Protein AF-A0A6A5SBS5-F1 (afdb_monomer)

Secondary structure (DSSP, 8-state):
-HHHHHHHHHH-------EEEE-TTSSSEEE-TTSEEEE-S-GGG-SHHHHHHHHHHHHTTTTSHHHHHHHHHT--TTHHHHHHHHS-TT---EEETTEEESS---SGGG--HHHHHHHHHHHHHHHHTT-

Mean predicted aligned error: 2.06 Å

Sequence (131 aa):
MTKAVARYTKFSDASKTIRVAYVPGVPTAEANYNGDLRFGSDRAYMSERTAMHEISHTLGVGQTAAFKTKCAAGDWKTALPLLRSFDDASAVISCGGSHFWPYGLNYDTEWSETNADRHVKMVQAMLKDGM

Structure (mmCIF, N/CA/C/O backbone):
data_AF-A0A6A5SBS5-F1
#
_entry.id   AF-A0A6A5SBS5-F1
#
loop_
_atom_site.group_PDB
_atom_site.id
_atom_site.type_symbol
_atom_site.label_atom_id
_atom_site.label_alt_id
_atom_site.label_comp_id
_atom_site.label_asym_id
_atom_site.label_entity_id
_atom_site.label_seq_id
_atom_site.pdbx_PDB_ins_code
_atom_site.Cartn_x
_atom_site.Cartn_y
_atom_site.Cartn_z
_atom_site.occupancy
_atom_site.B_iso_or_equiv
_atom_site.auth_seq_id
_atom_site.auth_comp_id
_atom_site.auth_asym_id
_atom_site.auth_atom_id
_atom_site.pdbx_PDB_model_num
ATOM 1 N N . MET A 1 1 ? 12.341 -5.803 -3.903 1.00 94.50 1 MET A N 1
ATOM 2 C CA . MET A 1 1 ? 11.384 -6.842 -3.452 1.00 94.50 1 MET A CA 1
ATOM 3 C C . MET A 1 1 ? 11.663 -7.378 -2.057 1.00 94.50 1 MET A C 1
ATOM 5 O O . MET A 1 1 ? 10.786 -7.233 -1.222 1.00 94.50 1 MET A O 1
ATOM 9 N N . THR A 1 2 ? 12.840 -7.942 -1.757 1.00 96.25 2 THR A N 1
ATOM 10 C CA . THR A 1 2 ? 13.110 -8.601 -0.458 1.00 96.25 2 THR A CA 1
ATOM 11 C C . THR A 1 2 ? 12.760 -7.755 0.770 1.00 96.25 2 THR A C 1
ATOM 13 O O . THR A 1 2 ? 12.087 -8.251 1.665 1.00 96.25 2 THR A O 1
ATOM 16 N N . LYS A 1 3 ? 13.144 -6.469 0.796 1.00 97.56 3 LYS A N 1
ATOM 17 C CA . LYS A 1 3 ? 12.815 -5.566 1.915 1.00 97.56 3 LYS A CA 1
ATOM 18 C C . LYS A 1 3 ? 11.306 -5.342 2.080 1.00 97.56 3 LYS A C 1
ATOM 20 O O . LYS A 1 3 ? 10.788 -5.473 3.182 1.00 97.56 3 LYS A O 1
ATOM 25 N N . ALA A 1 4 ? 10.602 -5.103 0.973 1.00 98.12 4 ALA A N 1
ATOM 26 C CA . ALA A 1 4 ? 9.151 -4.935 0.966 1.00 98.12 4 ALA A CA 1
ATOM 27 C C . ALA A 1 4 ? 8.436 -6.193 1.489 1.00 98.12 4 ALA A C 1
ATOM 29 O O . ALA A 1 4 ? 7.596 -6.091 2.377 1.00 98.12 4 ALA A O 1
ATOM 30 N N . VAL A 1 5 ? 8.826 -7.382 1.009 1.00 97.81 5 VAL A N 1
ATOM 31 C CA . VAL A 1 5 ? 8.273 -8.663 1.486 1.00 97.81 5 VAL A CA 1
ATOM 32 C C . VAL A 1 5 ? 8.553 -8.859 2.975 1.00 97.81 5 VAL A C 1
ATOM 34 O O . VAL A 1 5 ? 7.628 -9.154 3.722 1.00 97.81 5 VAL A O 1
ATOM 37 N N . ALA A 1 6 ? 9.787 -8.622 3.430 1.00 98.00 6 ALA A N 1
ATOM 38 C CA . ALA A 1 6 ? 10.141 -8.743 4.844 1.00 98.00 6 ALA A CA 1
ATOM 39 C C . ALA A 1 6 ? 9.292 -7.825 5.739 1.00 98.00 6 ALA A C 1
ATOM 41 O O . ALA A 1 6 ? 8.881 -8.227 6.828 1.00 98.00 6 ALA A O 1
ATOM 42 N N . ARG A 1 7 ? 8.981 -6.608 5.274 1.00 98.25 7 ARG A N 1
ATOM 43 C CA . ARG A 1 7 ? 8.117 -5.680 6.009 1.00 98.25 7 ARG A CA 1
ATOM 44 C C . ARG A 1 7 ? 6.660 -6.139 6.031 1.00 98.25 7 ARG A C 1
ATOM 46 O O . ARG A 1 7 ? 6.041 -6.089 7.092 1.00 98.25 7 ARG A O 1
ATOM 53 N N . TYR A 1 8 ? 6.140 -6.647 4.910 1.00 98.44 8 TYR A N 1
ATOM 54 C CA . TYR A 1 8 ? 4.813 -7.269 4.864 1.00 98.44 8 TYR A CA 1
ATOM 55 C C . TYR A 1 8 ? 4.717 -8.458 5.827 1.00 98.44 8 TYR A C 1
ATOM 57 O O . TYR A 1 8 ? 3.830 -8.475 6.670 1.00 98.44 8 TYR A O 1
ATOM 65 N N . THR A 1 9 ? 5.692 -9.370 5.819 1.00 97.44 9 THR A N 1
ATOM 66 C CA . THR A 1 9 ? 5.752 -10.505 6.758 1.00 97.44 9 THR A CA 1
ATOM 67 C C . THR A 1 9 ? 5.813 -10.072 8.227 1.00 97.44 9 THR A C 1
ATOM 69 O O . THR A 1 9 ? 5.324 -10.783 9.099 1.00 97.44 9 THR A O 1
ATOM 72 N N . LYS A 1 10 ? 6.406 -8.912 8.531 1.00 98.06 10 LYS A N 1
ATOM 73 C CA . LYS A 1 10 ? 6.528 -8.413 9.908 1.00 98.06 10 LYS A CA 1
ATOM 74 C C . LYS A 1 10 ? 5.220 -7.847 10.473 1.00 98.06 10 LYS A C 1
ATOM 76 O O . LYS A 1 10 ? 4.998 -7.950 11.677 1.00 98.06 10 LYS A O 1
ATOM 81 N N . PHE A 1 11 ? 4.392 -7.204 9.648 1.00 98.25 11 PHE A N 1
ATOM 82 C CA . PHE A 1 11 ? 3.223 -6.439 10.119 1.00 98.25 11 PHE A CA 1
ATOM 83 C C . PHE A 1 11 ? 1.878 -6.909 9.556 1.00 98.25 11 PHE A C 1
ATOM 85 O O . PHE A 1 11 ? 0.849 -6.314 9.878 1.00 98.25 11 PHE A O 1
ATOM 92 N N . SER A 1 12 ? 1.876 -7.953 8.732 1.00 98.00 12 SER A N 1
ATOM 93 C CA . SER A 1 12 ? 0.690 -8.504 8.088 1.00 98.00 12 SER A CA 1
ATOM 94 C C . SER A 1 12 ? 0.731 -10.031 8.099 1.00 98.00 12 SER A C 1
ATOM 96 O O . SER A 1 12 ? 1.799 -10.637 8.030 1.00 98.00 12 SER A O 1
ATOM 98 N N . ASP A 1 13 ? -0.447 -10.646 8.179 1.00 96.81 13 ASP A N 1
ATOM 99 C CA . ASP A 1 13 ? -0.658 -12.084 7.987 1.00 96.81 13 ASP A CA 1
ATOM 100 C C . ASP A 1 13 ? -1.157 -12.416 6.566 1.00 96.81 13 ASP A C 1
ATOM 102 O O . ASP A 1 13 ? -1.505 -13.561 6.272 1.00 96.81 13 ASP A O 1
ATOM 106 N N . ALA A 1 14 ? -1.169 -11.426 5.665 1.00 96.00 14 ALA A N 1
ATOM 107 C CA . ALA A 1 14 ? -1.605 -11.597 4.290 1.00 96.00 14 ALA A CA 1
ATOM 108 C C . ALA A 1 14 ? -0.724 -12.607 3.546 1.00 96.00 14 ALA A C 1
ATOM 110 O O . ALA A 1 14 ? 0.507 -12.557 3.589 1.00 96.00 14 ALA A O 1
ATOM 111 N N . SER A 1 15 ? -1.375 -13.494 2.794 1.00 95.06 15 SER A N 1
ATOM 112 C CA . SER A 1 15 ? -0.713 -14.503 1.974 1.00 95.06 15 SER A CA 1
ATOM 113 C C . SER A 1 15 ? -1.103 -14.329 0.511 1.00 95.06 15 SER A C 1
ATOM 115 O O . SER A 1 15 ? -2.278 -14.405 0.147 1.00 95.06 15 SER A O 1
ATOM 117 N N . LYS A 1 16 ? -0.104 -14.073 -0.339 1.00 96.06 16 LYS A N 1
ATOM 118 C CA . LYS A 1 16 ? -0.265 -13.908 -1.785 1.00 96.06 16 LYS A CA 1
ATOM 119 C C . LYS A 1 16 ? 0.986 -14.390 -2.504 1.00 96.06 16 LYS A C 1
ATOM 121 O O . LYS A 1 16 ? 2.095 -13.972 -2.179 1.00 96.06 16 LYS A O 1
ATOM 126 N N . THR A 1 17 ? 0.815 -15.223 -3.525 1.00 97.56 17 THR A N 1
ATOM 127 C CA . THR A 1 17 ? 1.896 -15.496 -4.475 1.00 97.56 17 THR A CA 1
ATOM 128 C C . THR A 1 17 ? 1.997 -14.335 -5.454 1.00 97.56 17 THR A C 1
ATOM 130 O O . THR A 1 17 ? 1.049 -14.067 -6.191 1.00 97.56 17 THR A O 1
ATOM 133 N N . ILE A 1 18 ? 3.152 -13.670 -5.473 1.00 97.81 18 ILE A N 1
ATOM 134 C CA . ILE A 1 18 ? 3.457 -12.603 -6.428 1.00 97.81 18 ILE A CA 1
ATOM 135 C C . ILE A 1 18 ? 4.497 -13.071 -7.448 1.00 97.81 18 ILE A C 1
ATOM 137 O O . ILE A 1 18 ? 5.487 -13.714 -7.094 1.00 97.81 18 ILE A O 1
ATOM 141 N N . ARG A 1 19 ? 4.275 -12.748 -8.721 1.00 98.38 19 ARG A N 1
ATOM 142 C CA . ARG A 1 19 ? 5.190 -13.020 -9.835 1.00 98.38 19 ARG A CA 1
ATOM 143 C C . ARG A 1 19 ? 5.797 -11.700 -10.276 1.00 98.38 19 ARG A C 1
ATOM 145 O O . ARG A 1 19 ? 5.093 -10.832 -10.786 1.00 98.38 19 ARG A O 1
ATOM 152 N N . VAL A 1 20 ? 7.097 -11.552 -10.038 1.00 98.19 20 VAL A N 1
ATOM 153 C CA . VAL A 1 20 ? 7.813 -10.299 -10.282 1.00 98.19 20 VAL A CA 1
ATOM 154 C C . VAL A 1 20 ? 8.585 -10.381 -11.591 1.00 98.19 20 VAL A C 1
ATOM 156 O O . VAL A 1 20 ? 9.371 -11.309 -11.775 1.00 98.19 20 VAL A O 1
ATOM 159 N N . ALA A 1 21 ? 8.402 -9.401 -12.476 1.00 98.00 21 ALA A N 1
ATOM 160 C CA . ALA A 1 21 ? 9.126 -9.334 -13.743 1.00 98.00 21 ALA A CA 1
ATOM 161 C C . ALA A 1 21 ? 9.628 -7.922 -14.071 1.00 98.00 21 ALA A C 1
ATOM 163 O O . ALA A 1 21 ? 9.025 -6.914 -13.704 1.00 98.00 21 ALA A O 1
ATOM 164 N N . TYR A 1 22 ? 10.736 -7.862 -14.807 1.00 97.88 22 TYR A N 1
ATOM 165 C CA . TYR A 1 22 ? 11.214 -6.644 -15.452 1.00 97.88 22 TYR A CA 1
ATOM 166 C C . TYR A 1 22 ? 10.664 -6.584 -16.877 1.00 97.88 22 TYR A C 1
ATOM 168 O O . TYR A 1 22 ? 10.931 -7.479 -17.679 1.00 97.88 22 TYR A O 1
ATOM 176 N N . VAL A 1 23 ? 9.896 -5.544 -17.187 1.00 98.06 23 VAL A N 1
ATOM 177 C CA . VAL A 1 23 ? 9.216 -5.375 -18.474 1.00 98.06 23 VAL A CA 1
ATOM 178 C C . VAL A 1 23 ? 9.457 -3.942 -18.956 1.00 98.06 23 VAL A C 1
ATOM 180 O O . VAL A 1 23 ? 8.723 -3.046 -18.552 1.00 98.06 23 VAL A O 1
ATOM 183 N N . PRO A 1 24 ? 10.460 -3.692 -19.822 1.00 97.00 24 PRO A N 1
ATOM 184 C CA . PRO A 1 24 ? 10.844 -2.338 -20.242 1.00 97.00 24 PRO A CA 1
ATOM 185 C C . PRO A 1 24 ? 9.715 -1.469 -20.812 1.00 97.00 24 PRO A C 1
ATOM 187 O O . PRO A 1 24 ? 9.813 -0.252 -20.750 1.00 97.00 24 PRO A O 1
ATOM 190 N N . GLY A 1 25 ? 8.661 -2.079 -21.367 1.00 97.19 25 GLY A N 1
ATOM 191 C CA . GLY A 1 25 ? 7.493 -1.364 -21.892 1.00 97.19 25 GLY A CA 1
ATOM 192 C C . GLY A 1 25 ? 6.542 -0.809 -20.824 1.00 97.19 25 GLY A C 1
ATOM 193 O O . GLY A 1 25 ? 5.650 -0.038 -21.163 1.00 97.19 25 GLY A O 1
ATOM 194 N N . VAL A 1 26 ? 6.712 -1.182 -19.552 1.00 97.25 26 VAL A N 1
ATOM 195 C CA . VAL A 1 26 ? 5.993 -0.565 -18.431 1.00 97.25 26 VAL A CA 1
ATOM 196 C C . VAL A 1 26 ? 6.630 0.802 -18.154 1.00 97.25 26 VAL A C 1
ATOM 198 O O . VAL A 1 26 ? 7.848 0.857 -17.987 1.00 97.25 26 VAL A O 1
ATOM 201 N N . PRO A 1 27 ? 5.864 1.907 -18.094 1.00 95.69 27 PRO A N 1
ATOM 202 C CA . PRO A 1 27 ? 6.445 3.229 -17.849 1.00 95.69 27 PRO A CA 1
ATOM 203 C C . PRO A 1 27 ? 7.089 3.371 -16.463 1.00 95.69 27 PRO A C 1
ATOM 205 O O . PRO A 1 27 ? 8.126 4.013 -16.329 1.00 95.69 27 PRO A O 1
ATOM 208 N N . THR A 1 28 ? 6.476 2.768 -15.438 1.00 96.25 28 THR A N 1
ATOM 209 C CA . THR A 1 28 ? 6.853 2.925 -14.024 1.00 96.25 28 THR A CA 1
ATOM 210 C C . THR A 1 28 ? 6.930 1.563 -13.322 1.00 96.25 28 THR A C 1
ATOM 212 O O . THR A 1 28 ? 7.859 0.792 -13.554 1.00 96.25 28 THR A O 1
ATOM 215 N N . ALA A 1 29 ? 5.948 1.228 -12.495 1.00 97.94 29 ALA A N 1
ATOM 216 C CA . ALA A 1 29 ? 5.658 -0.099 -11.991 1.00 97.94 29 ALA A CA 1
ATOM 217 C C . ALA A 1 29 ? 4.144 -0.320 -12.093 1.00 97.94 29 ALA A C 1
ATOM 219 O O . ALA A 1 29 ? 3.378 0.640 -12.157 1.00 97.94 29 ALA A O 1
ATOM 220 N N . GLU A 1 30 ? 3.721 -1.574 -12.174 1.00 98.00 30 GLU A N 1
ATOM 221 C CA . GLU A 1 30 ? 2.303 -1.915 -12.163 1.00 98.00 30 GLU A CA 1
ATOM 222 C C . GLU A 1 30 ? 2.076 -3.284 -11.535 1.00 98.00 30 GLU A C 1
ATOM 224 O O . GLU A 1 30 ? 2.879 -4.211 -11.700 1.00 98.00 30 GLU A O 1
ATOM 229 N N . ALA A 1 31 ? 0.935 -3.436 -10.877 1.00 98.31 31 ALA A N 1
ATOM 230 C CA . ALA A 1 31 ? 0.513 -4.691 -10.296 1.00 98.31 31 ALA A CA 1
ATOM 231 C C . ALA A 1 31 ? -0.970 -4.971 -10.527 1.00 98.31 31 ALA A C 1
ATOM 233 O O . ALA A 1 31 ? -1.791 -4.080 -10.748 1.00 98.31 31 ALA A O 1
ATOM 234 N N . ASN A 1 32 ? -1.311 -6.253 -10.473 1.00 98.12 32 ASN A N 1
ATOM 235 C CA . ASN A 1 32 ? -2.671 -6.734 -10.624 1.00 98.12 32 ASN A CA 1
ATOM 236 C C . ASN A 1 32 ? -3.032 -7.681 -9.478 1.00 98.12 32 ASN A C 1
ATOM 238 O O . ASN A 1 32 ? -2.188 -8.396 -8.930 1.00 98.12 32 ASN A O 1
ATOM 242 N N . TYR A 1 33 ? -4.319 -7.727 -9.136 1.00 98.19 33 TYR A N 1
ATOM 243 C CA . TYR A 1 33 ? -4.826 -8.628 -8.105 1.00 98.19 33 TYR A CA 1
ATOM 244 C C . TYR A 1 33 ? -4.556 -10.113 -8.396 1.00 98.19 33 TYR A C 1
ATOM 246 O O . TYR A 1 33 ? -4.533 -10.922 -7.478 1.00 98.19 33 TYR A O 1
ATOM 254 N N . ASN A 1 34 ? -4.286 -10.513 -9.637 1.00 98.00 34 ASN A N 1
ATOM 255 C CA . ASN A 1 34 ? -3.859 -11.873 -9.980 1.00 98.00 34 ASN A CA 1
ATOM 256 C C . ASN A 1 34 ? -2.428 -12.233 -9.491 1.00 98.00 34 ASN A C 1
ATOM 258 O O . ASN A 1 34 ? -1.956 -13.346 -9.740 1.00 98.00 34 ASN A O 1
ATOM 262 N N . GLY A 1 35 ? -1.727 -11.302 -8.833 1.00 97.94 35 GLY A N 1
ATOM 263 C CA . GLY A 1 35 ? -0.374 -11.479 -8.306 1.00 97.94 35 GLY A CA 1
ATOM 264 C C . GLY A 1 35 ? 0.747 -11.069 -9.264 1.00 97.94 35 GLY A C 1
ATOM 265 O O . GLY A 1 35 ? 1.912 -11.229 -8.913 1.00 97.94 35 GLY A O 1
ATOM 266 N N . ASP A 1 36 ? 0.445 -10.550 -10.454 1.00 98.50 36 ASP A N 1
ATOM 267 C CA . ASP A 1 36 ? 1.467 -9.948 -11.311 1.00 98.50 36 ASP A CA 1
ATOM 268 C C . ASP A 1 36 ? 1.960 -8.626 -10.733 1.00 98.50 36 ASP A C 1
ATOM 270 O O . ASP A 1 36 ? 1.157 -7.776 -10.355 1.00 98.50 36 ASP A O 1
ATOM 274 N N . LEU A 1 37 ? 3.282 -8.455 -10.701 1.00 98.69 37 LEU A N 1
ATOM 275 C CA . LEU A 1 37 ? 3.956 -7.223 -10.303 1.00 98.69 37 LEU A CA 1
ATOM 276 C C . LEU A 1 37 ? 5.127 -6.980 -11.256 1.00 98.69 37 LEU A C 1
ATOM 278 O O . LEU A 1 37 ? 6.037 -7.802 -11.376 1.00 98.69 37 LEU A O 1
ATOM 282 N N . ARG A 1 38 ? 5.112 -5.861 -11.972 1.00 98.56 38 ARG A N 1
ATOM 283 C CA . ARG A 1 38 ? 6.070 -5.565 -13.040 1.00 98.56 38 ARG A CA 1
ATOM 284 C C . ARG A 1 38 ? 6.743 -4.225 -12.803 1.00 98.56 38 ARG A C 1
ATOM 286 O O . ARG A 1 38 ? 6.088 -3.265 -12.417 1.00 98.56 38 ARG A O 1
ATOM 293 N N . PHE A 1 39 ? 8.042 -4.163 -13.075 1.00 98.56 39 PHE A N 1
ATOM 294 C CA . PHE A 1 39 ? 8.803 -2.914 -13.099 1.00 98.56 39 PHE A CA 1
ATOM 295 C C . PHE A 1 39 ? 9.239 -2.578 -14.523 1.00 98.56 39 PHE A C 1
ATOM 297 O O . PHE A 1 39 ? 9.712 -3.447 -15.261 1.00 98.56 39 PHE A O 1
ATOM 304 N N . GLY A 1 40 ? 9.107 -1.303 -14.863 1.00 98.31 40 GLY A N 1
ATOM 305 C CA . GLY A 1 40 ? 9.549 -0.672 -16.094 1.00 98.31 40 GLY A CA 1
ATOM 306 C C . GLY A 1 40 ? 11.044 -0.416 -16.168 1.00 98.31 40 GLY A C 1
ATOM 307 O O . GLY A 1 40 ? 11.799 -0.759 -15.259 1.00 98.31 40 GLY A O 1
ATOM 308 N N . SER A 1 41 ? 11.492 0.216 -17.256 1.00 97.81 41 SER A N 1
ATOM 309 C CA . SER A 1 41 ? 12.907 0.563 -17.439 1.00 97.81 41 SER A CA 1
ATOM 310 C C . SER A 1 41 ? 13.411 1.626 -16.461 1.00 97.81 41 SER A C 1
ATOM 312 O O . SER A 1 41 ? 14.594 1.601 -16.110 1.00 97.81 41 SER A O 1
ATOM 314 N N . ASP A 1 42 ? 12.541 2.530 -16.006 1.00 97.44 42 ASP A N 1
ATOM 315 C CA . ASP A 1 42 ? 12.918 3.602 -15.089 1.00 97.44 42 ASP A CA 1
ATOM 316 C C . ASP A 1 42 ? 13.265 3.050 -13.695 1.00 97.44 42 ASP A C 1
ATOM 318 O O . ASP A 1 42 ? 12.432 2.518 -12.955 1.00 97.44 42 ASP A O 1
ATOM 322 N N . ARG A 1 43 ? 14.544 3.183 -13.336 1.00 95.94 43 ARG A N 1
ATOM 323 C CA . ARG A 1 43 ? 15.097 2.684 -12.075 1.00 95.94 43 ARG A CA 1
ATOM 324 C C . ARG A 1 43 ? 14.609 3.465 -10.859 1.00 95.94 43 ARG A C 1
ATOM 326 O O . ARG A 1 43 ? 14.659 2.901 -9.768 1.00 95.94 43 ARG A O 1
ATOM 333 N N . ALA A 1 44 ? 14.094 4.687 -11.022 1.00 96.12 44 ALA A N 1
ATOM 334 C CA . ALA A 1 44 ? 13.508 5.454 -9.922 1.00 96.12 44 ALA A CA 1
ATOM 335 C C . ALA A 1 44 ? 12.328 4.708 -9.271 1.00 96.12 44 ALA A C 1
ATOM 337 O O . ALA A 1 44 ? 12.145 4.755 -8.056 1.00 96.12 44 ALA A O 1
ATOM 338 N N . TYR A 1 45 ? 11.591 3.914 -10.055 1.00 97.19 45 TYR A N 1
ATOM 339 C CA . TYR A 1 45 ? 10.465 3.122 -9.564 1.00 97.19 45 TYR A CA 1
ATOM 340 C C . TYR A 1 45 ? 10.872 1.767 -8.978 1.00 97.19 45 TYR A C 1
ATOM 342 O O . TYR A 1 45 ? 10.029 1.090 -8.403 1.00 97.19 45 TYR A O 1
ATOM 350 N N . MET A 1 46 ? 12.146 1.366 -9.022 1.00 97.12 46 MET A N 1
ATOM 351 C CA . MET A 1 46 ? 12.620 0.112 -8.415 1.00 97.12 46 MET A CA 1
ATOM 352 C C . MET A 1 46 ? 13.043 0.288 -6.948 1.00 97.12 46 MET A C 1
ATOM 354 O O . MET A 1 46 ? 14.081 -0.217 -6.513 1.00 97.12 46 MET A O 1
ATOM 358 N N . SER A 1 47 ? 12.238 1.010 -6.172 1.00 97.88 47 SER A N 1
ATOM 359 C CA . SER A 1 47 ? 12.485 1.291 -4.757 1.00 97.88 47 SER A CA 1
ATOM 360 C C . SER A 1 47 ? 11.705 0.346 -3.833 1.00 97.88 47 SER A C 1
ATOM 362 O O . SER A 1 47 ? 10.790 -0.370 -4.252 1.00 97.88 47 SER A O 1
ATOM 364 N N . GLU A 1 48 ? 12.064 0.325 -2.544 1.00 98.38 48 GLU A N 1
ATOM 365 C CA . GLU A 1 48 ? 11.276 -0.390 -1.531 1.00 98.38 48 GLU A CA 1
ATOM 366 C C . GLU A 1 48 ? 9.858 0.177 -1.431 1.00 98.38 48 GLU A C 1
ATOM 368 O O . GLU A 1 48 ? 8.907 -0.601 -1.427 1.00 98.38 48 GLU A O 1
ATOM 373 N N . ARG A 1 49 ? 9.723 1.510 -1.448 1.00 98.50 49 ARG A N 1
ATOM 374 C CA . ARG A 1 49 ? 8.432 2.200 -1.453 1.00 98.50 49 ARG A CA 1
ATOM 375 C C . ARG A 1 49 ? 7.539 1.695 -2.584 1.00 98.50 49 ARG A C 1
ATOM 377 O O . ARG A 1 49 ? 6.431 1.242 -2.308 1.00 98.50 49 ARG A O 1
ATOM 384 N N . THR A 1 50 ? 8.018 1.745 -3.831 1.00 98.69 50 THR A N 1
ATOM 385 C CA . THR A 1 50 ? 7.217 1.299 -4.980 1.00 98.69 50 THR A CA 1
ATOM 386 C C . THR A 1 50 ? 6.846 -0.163 -4.836 1.00 98.69 50 THR A C 1
ATOM 38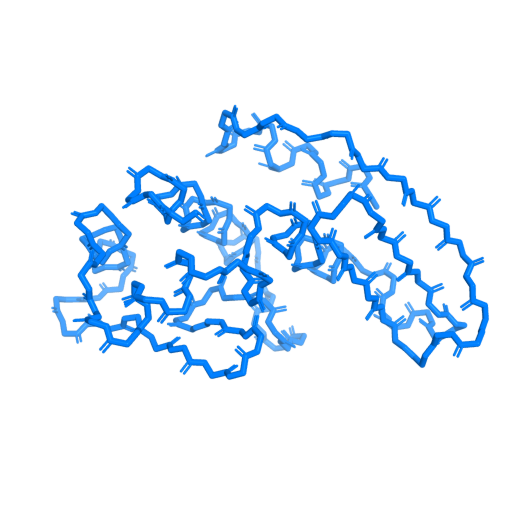8 O O . THR A 1 5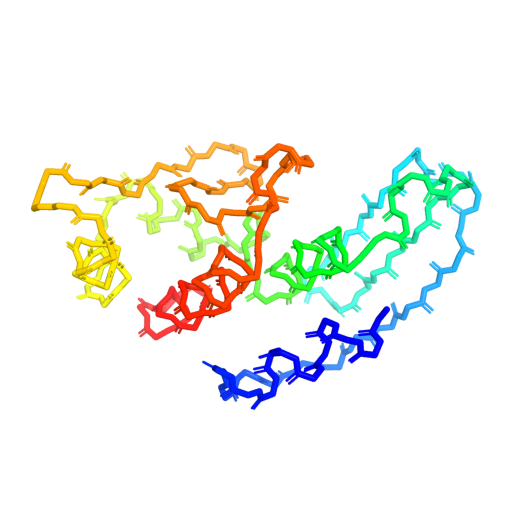0 ? 5.686 -0.511 -4.979 1.00 98.69 50 THR A O 1
ATOM 391 N N . ALA A 1 51 ? 7.799 -1.027 -4.481 1.00 98.69 51 ALA A N 1
ATOM 392 C CA . ALA A 1 51 ? 7.509 -2.444 -4.296 1.00 98.69 51 ALA A CA 1
ATOM 393 C C . ALA A 1 51 ? 6.402 -2.688 -3.256 1.00 98.69 51 ALA A C 1
ATOM 395 O O . ALA A 1 51 ? 5.568 -3.563 -3.459 1.00 98.69 51 ALA A O 1
ATOM 396 N N . MET A 1 52 ? 6.380 -1.930 -2.158 1.00 98.81 52 MET A N 1
ATOM 397 C CA . MET A 1 52 ? 5.329 -2.040 -1.145 1.00 98.81 52 MET A CA 1
ATOM 398 C C . MET A 1 52 ? 3.970 -1.556 -1.651 1.00 98.81 52 MET A C 1
ATOM 400 O O . MET A 1 52 ? 2.970 -2.242 -1.435 1.00 98.81 52 MET A O 1
ATOM 404 N N . HIS A 1 53 ? 3.957 -0.421 -2.350 1.00 98.88 53 HIS A N 1
ATOM 405 C CA . HIS A 1 53 ? 2.770 0.120 -3.002 1.00 98.88 53 HIS A CA 1
ATOM 406 C C . HIS A 1 53 ? 2.168 -0.895 -3.985 1.00 98.88 53 HIS A C 1
ATOM 408 O O . HIS A 1 53 ? 1.001 -1.260 -3.862 1.00 98.88 53 HIS A O 1
ATOM 414 N N . GLU A 1 54 ? 2.986 -1.460 -4.873 1.00 98.75 54 GLU A N 1
ATOM 415 C CA . GLU A 1 54 ? 2.534 -2.460 -5.841 1.00 98.75 54 GLU A CA 1
ATOM 416 C C . GLU A 1 54 ? 2.063 -3.764 -5.175 1.00 98.75 54 GLU A C 1
ATOM 418 O O . GLU A 1 54 ? 1.068 -4.352 -5.599 1.00 98.75 54 GLU A O 1
ATOM 423 N N . ILE A 1 55 ? 2.711 -4.218 -4.091 1.00 98.88 55 ILE A N 1
ATOM 424 C CA . ILE A 1 55 ? 2.206 -5.364 -3.312 1.00 98.88 55 ILE A CA 1
ATOM 425 C C . ILE A 1 55 ? 0.783 -5.079 -2.809 1.00 98.88 55 ILE A C 1
ATOM 427 O O . ILE A 1 55 ? -0.064 -5.970 -2.887 1.00 98.88 55 ILE A O 1
ATOM 431 N N . SER A 1 56 ? 0.479 -3.853 -2.368 1.00 98.81 56 SER A N 1
ATOM 432 C CA . SER A 1 56 ? -0.867 -3.499 -1.896 1.00 98.81 56 SER A CA 1
ATOM 433 C C . SER A 1 56 ? -1.938 -3.663 -2.985 1.00 98.81 56 SER A C 1
ATOM 435 O O . SER A 1 56 ? -3.036 -4.153 -2.702 1.00 98.81 56 SER A O 1
ATOM 437 N N . HIS A 1 57 ? -1.606 -3.382 -4.251 1.00 98.81 57 HIS A N 1
ATOM 438 C CA . HIS A 1 57 ? -2.499 -3.651 -5.381 1.00 98.81 57 HIS A CA 1
ATOM 439 C C . HIS A 1 57 ? -2.748 -5.148 -5.573 1.00 98.81 57 HIS A C 1
ATOM 441 O O . HIS A 1 57 ? -3.891 -5.559 -5.782 1.00 98.81 57 HIS A O 1
ATOM 447 N N . THR A 1 58 ? -1.721 -5.994 -5.423 1.00 98.75 58 THR A N 1
ATOM 448 C CA . THR A 1 58 ? -1.905 -7.460 -5.490 1.00 98.75 58 THR A CA 1
ATOM 449 C C . THR A 1 58 ? -2.811 -8.006 -4.377 1.00 98.75 58 THR A C 1
ATOM 451 O O . THR A 1 58 ? -3.396 -9.085 -4.523 1.00 98.75 58 THR A O 1
ATOM 454 N N . LEU A 1 59 ? -2.946 -7.253 -3.281 1.00 98.56 59 LEU A N 1
ATOM 455 C CA . LEU A 1 59 ? -3.787 -7.569 -2.128 1.00 98.56 59 LEU A CA 1
ATOM 456 C C . LEU A 1 59 ? -5.195 -6.969 -2.218 1.00 98.56 59 LEU A C 1
ATOM 458 O O . LEU A 1 59 ? -6.077 -7.433 -1.509 1.00 98.56 59 LEU A O 1
ATOM 462 N N . GLY A 1 60 ? -5.433 -6.017 -3.120 1.00 98.19 60 GLY A N 1
ATOM 463 C CA . GLY A 1 60 ? -6.781 -5.568 -3.476 1.00 98.19 60 GLY A CA 1
ATOM 464 C C . GLY A 1 60 ? -6.960 -4.060 -3.600 1.00 98.19 60 GLY A C 1
ATOM 465 O O . GLY A 1 60 ? -7.936 -3.629 -4.218 1.00 98.19 60 GLY A O 1
ATOM 466 N N . VAL A 1 61 ? -6.010 -3.260 -3.102 1.00 98.69 61 VAL A N 1
ATOM 467 C CA . VAL A 1 61 ? -6.047 -1.792 -3.202 1.00 98.69 61 VAL A CA 1
ATOM 468 C C . VAL A 1 61 ? -6.235 -1.386 -4.662 1.00 98.69 61 VAL A C 1
ATOM 470 O O . VAL A 1 61 ? -5.451 -1.769 -5.525 1.00 98.69 61 VAL A O 1
ATOM 473 N N . GLY A 1 62 ? -7.310 -0.661 -4.966 1.00 98.06 62 GLY A N 1
ATOM 474 C CA . GLY A 1 62 ? -7.627 -0.212 -6.325 1.00 98.06 62 GLY A CA 1
ATOM 475 C C . GLY A 1 62 ? -8.080 -1.291 -7.319 1.00 98.06 62 GLY A C 1
ATOM 476 O O . GLY A 1 62 ? -8.529 -0.946 -8.411 1.00 98.06 62 GLY A O 1
ATOM 477 N N . GLN A 1 63 ? -8.006 -2.578 -6.967 1.00 97.94 63 GLN A N 1
ATOM 478 C CA . GLN A 1 63 ? -8.229 -3.693 -7.895 1.00 97.94 63 GLN A CA 1
ATOM 479 C C . GLN A 1 63 ? -9.543 -4.450 -7.642 1.00 97.94 63 GLN A C 1
ATOM 481 O O . GLN A 1 63 ? -10.090 -5.035 -8.577 1.00 97.94 63 GLN A O 1
ATOM 486 N N . THR A 1 64 ? -10.078 -4.445 -6.414 1.00 97.31 64 THR A N 1
ATOM 487 C CA . THR A 1 64 ? -11.281 -5.224 -6.059 1.00 97.31 64 THR A CA 1
ATOM 488 C C . THR A 1 64 ? -12.544 -4.364 -5.970 1.00 97.31 64 THR A C 1
ATOM 490 O O . THR A 1 64 ? -12.505 -3.159 -5.708 1.00 97.31 64 THR A O 1
ATOM 493 N N . ALA A 1 65 ? -13.707 -4.991 -6.177 1.00 97.69 65 ALA A N 1
ATOM 494 C CA . ALA A 1 65 ? -14.998 -4.352 -5.910 1.00 97.69 65 ALA A CA 1
ATOM 495 C C . ALA A 1 65 ? -15.163 -4.027 -4.418 1.00 97.69 65 ALA A C 1
ATOM 497 O O . ALA A 1 65 ? -15.713 -2.985 -4.077 1.00 97.69 65 ALA A O 1
ATOM 498 N N . ALA A 1 66 ? -14.633 -4.883 -3.541 1.00 97.94 66 ALA A N 1
ATOM 499 C CA . ALA A 1 66 ? -14.642 -4.679 -2.101 1.00 97.94 66 ALA A CA 1
ATOM 500 C C . ALA A 1 66 ? -13.909 -3.392 -1.694 1.00 97.94 66 ALA A C 1
ATOM 502 O O . ALA A 1 66 ? -14.503 -2.563 -1.007 1.00 97.94 66 ALA A O 1
ATOM 503 N N . PHE A 1 67 ? -12.695 -3.154 -2.210 1.00 98.25 67 PHE A N 1
ATOM 504 C CA . PHE A 1 67 ? -11.985 -1.889 -2.006 1.00 98.25 67 PHE A CA 1
ATOM 505 C C . PHE A 1 67 ? -12.836 -0.686 -2.428 1.00 98.25 67 PHE A C 1
ATOM 507 O O . PHE A 1 67 ? -13.018 0.251 -1.654 1.00 98.25 67 PHE A O 1
ATOM 514 N N . LYS A 1 68 ? -13.416 -0.725 -3.635 1.00 97.56 68 LYS A N 1
ATOM 515 C CA . LYS A 1 68 ? -14.242 0.376 -4.163 1.00 97.56 68 LYS A CA 1
ATOM 516 C C . LYS A 1 68 ? -15.471 0.643 -3.295 1.00 97.56 68 LYS A C 1
ATOM 518 O O . LYS A 1 68 ? -15.746 1.797 -2.983 1.00 97.56 68 LYS A O 1
ATOM 523 N N . THR A 1 69 ? -16.179 -0.407 -2.881 1.00 97.69 69 THR A N 1
ATOM 524 C CA . THR A 1 69 ? -17.355 -0.301 -2.007 1.00 97.69 69 THR A CA 1
ATOM 525 C C . THR A 1 69 ? -16.985 0.294 -0.653 1.00 97.69 69 THR A C 1
ATOM 527 O O . THR A 1 69 ? -17.632 1.242 -0.214 1.00 97.69 69 THR A O 1
ATOM 530 N N . LYS A 1 70 ? -15.910 -0.198 -0.025 1.00 97.81 70 LYS A N 1
ATOM 531 C CA . LYS A 1 70 ? -15.413 0.320 1.254 1.00 97.81 70 LYS A CA 1
ATOM 532 C C . LYS A 1 70 ? -14.979 1.778 1.172 1.00 97.81 70 LYS A C 1
ATOM 534 O O . LYS A 1 70 ? -15.319 2.583 2.031 1.00 97.81 70 LYS A O 1
ATOM 539 N N . CYS A 1 71 ? -14.278 2.141 0.104 1.00 97.81 71 CYS A N 1
ATOM 540 C CA . CYS A 1 71 ? -13.894 3.519 -0.167 1.00 97.81 71 CYS A CA 1
ATOM 541 C C . CYS A 1 71 ? -15.101 4.443 -0.364 1.00 97.81 71 CYS A C 1
ATOM 543 O O . CYS A 1 71 ? -15.103 5.549 0.165 1.00 97.81 71 CYS A O 1
ATOM 545 N N . ALA A 1 72 ? -16.128 4.000 -1.095 1.00 97.38 72 ALA A N 1
ATOM 546 C CA . ALA A 1 72 ? -17.334 4.791 -1.328 1.00 97.38 72 ALA A CA 1
ATOM 547 C C . ALA A 1 72 ? -18.173 4.977 -0.053 1.00 97.38 72 ALA A C 1
ATOM 549 O O . ALA A 1 72 ? -18.748 6.042 0.153 1.00 97.38 72 ALA A O 1
ATOM 550 N N . ALA A 1 73 ? -18.238 3.952 0.800 1.00 96.81 73 ALA A N 1
ATOM 551 C CA . ALA A 1 73 ? -18.983 4.000 2.054 1.00 96.81 73 ALA A CA 1
ATOM 552 C C . ALA A 1 73 ? -18.202 4.662 3.205 1.00 96.81 73 ALA A C 1
ATOM 554 O O . ALA A 1 73 ? -18.811 5.152 4.154 1.00 96.81 73 ALA A O 1
ATOM 555 N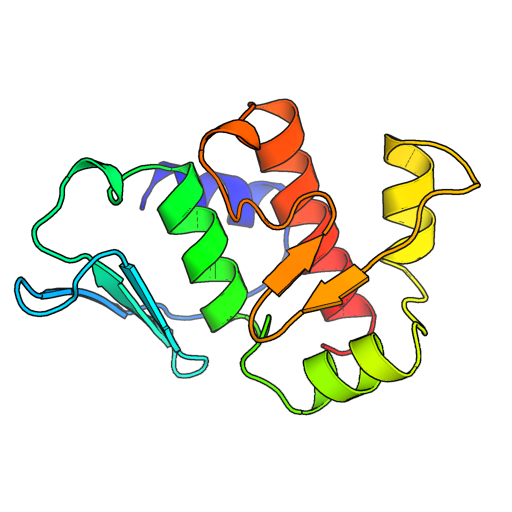 N . GLY A 1 74 ? -16.866 4.659 3.150 1.00 95.94 74 GLY A N 1
ATOM 556 C CA . GLY A 1 74 ? -16.004 5.108 4.246 1.00 95.94 74 GLY A CA 1
ATOM 557 C C . GLY A 1 74 ? -16.055 4.200 5.484 1.00 95.94 74 GLY A C 1
ATOM 558 O O . GLY A 1 74 ? -15.632 4.608 6.566 1.00 95.94 74 GLY A O 1
ATOM 559 N N . ASP A 1 75 ? -16.573 2.974 5.360 1.00 93.94 75 ASP A N 1
ATOM 560 C CA . ASP A 1 75 ? -16.877 2.057 6.466 1.00 93.94 75 ASP A CA 1
ATOM 561 C C . ASP A 1 75 ? -15.693 1.133 6.821 1.00 93.94 75 ASP A C 1
ATOM 563 O O . ASP A 1 75 ? -15.767 -0.104 6.831 1.00 93.94 75 ASP A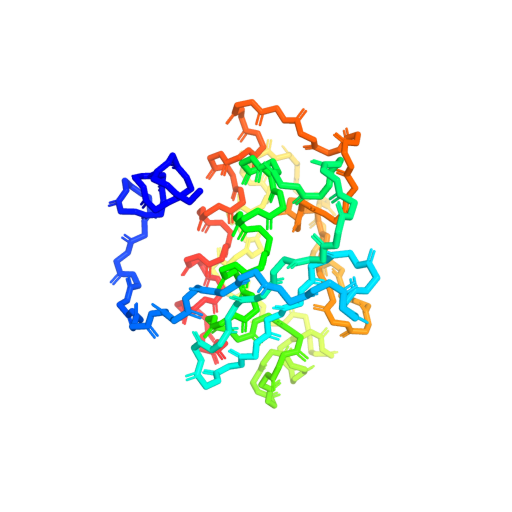 O 1
ATOM 567 N N . TRP A 1 76 ? -14.573 1.761 7.166 1.00 98.19 76 TRP A N 1
ATOM 568 C CA . TRP A 1 76 ? -13.344 1.097 7.596 1.00 98.19 76 TRP A CA 1
ATOM 569 C C . TRP A 1 76 ? -13.331 0.859 9.113 1.00 98.19 76 TRP A C 1
ATOM 571 O O . TRP A 1 76 ? -12.837 1.683 9.885 1.00 98.19 76 TRP A O 1
ATOM 581 N N . LYS A 1 77 ? -13.912 -0.261 9.562 1.00 98.19 77 LYS A N 1
ATOM 582 C CA . LYS A 1 77 ? -14.114 -0.574 10.991 1.00 98.19 77 LYS A CA 1
ATOM 583 C C . LYS A 1 77 ? -12.818 -0.730 11.786 1.00 98.19 77 LYS A C 1
ATOM 585 O O . LYS A 1 77 ? -12.813 -0.428 12.976 1.00 98.19 77 LYS A O 1
ATOM 590 N N . THR A 1 78 ? -11.743 -1.195 11.161 1.00 98.69 78 THR A N 1
ATOM 591 C CA . THR A 1 78 ? -10.436 -1.389 11.796 1.00 98.69 78 THR A CA 1
ATOM 592 C C . THR A 1 78 ? -9.385 -0.444 11.225 1.00 98.69 78 THR A C 1
ATOM 594 O O . THR A 1 78 ? -8.570 0.068 11.995 1.00 98.69 78 THR A O 1
ATOM 597 N N . ALA A 1 79 ? -9.426 -0.126 9.925 1.00 98.75 79 ALA A N 1
ATOM 598 C CA . ALA A 1 79 ? -8.418 0.742 9.317 1.00 98.75 79 ALA A CA 1
ATOM 599 C C . ALA A 1 79 ? -8.561 2.215 9.743 1.00 98.75 79 ALA A C 1
ATOM 601 O O . ALA A 1 79 ? -7.551 2.873 9.986 1.00 98.75 79 ALA A O 1
ATOM 602 N N . LEU A 1 80 ? -9.785 2.741 9.903 1.00 98.75 80 LEU A N 1
ATOM 603 C CA . LEU A 1 80 ? -9.980 4.139 10.314 1.00 98.75 80 LEU A CA 1
ATOM 604 C C . LEU A 1 80 ? -9.561 4.398 11.775 1.00 98.75 80 LEU A C 1
ATOM 606 O O . LEU A 1 80 ? -8.843 5.372 12.008 1.00 98.75 80 LEU A O 1
ATOM 610 N N . PRO A 1 81 ? -9.926 3.561 12.770 1.00 98.75 81 PRO A N 1
ATOM 611 C CA . PRO A 1 81 ? -9.393 3.716 14.124 1.00 98.75 81 PRO A CA 1
ATOM 612 C C . PRO A 1 81 ? -7.867 3.595 14.184 1.00 98.75 81 PRO A C 1
ATOM 614 O O . PRO A 1 81 ? -7.224 4.351 14.909 1.00 98.75 81 PRO A O 1
ATOM 617 N N . LEU A 1 82 ? -7.281 2.684 13.397 1.00 98.81 82 LEU A N 1
ATOM 618 C CA . LEU A 1 82 ? -5.830 2.538 13.312 1.00 98.81 82 LEU A CA 1
ATOM 619 C C . LEU A 1 82 ? -5.174 3.816 12.783 1.00 98.81 82 LEU A C 1
ATOM 621 O O . LEU A 1 82 ? -4.240 4.315 13.406 1.00 98.81 82 LEU A O 1
ATOM 625 N N . LEU A 1 83 ? -5.693 4.379 11.691 1.00 98.81 83 LEU A N 1
ATOM 626 C CA . LEU A 1 83 ? -5.214 5.649 11.153 1.00 98.81 83 LEU A CA 1
ATOM 627 C C . LEU A 1 83 ? -5.228 6.752 12.218 1.00 98.81 83 LEU A C 1
ATOM 629 O O . LEU A 1 83 ? -4.224 7.419 12.450 1.00 98.81 83 LEU A O 1
ATOM 633 N N . ARG A 1 84 ? -6.350 6.902 12.919 1.00 98.69 84 ARG A N 1
ATOM 634 C CA . ARG A 1 84 ? -6.507 7.927 13.959 1.00 98.69 84 ARG A CA 1
ATOM 635 C C . ARG A 1 84 ? -5.576 7.729 15.153 1.00 98.69 84 ARG A C 1
ATOM 637 O O . ARG A 1 84 ? -5.282 8.689 15.852 1.00 98.69 84 ARG A O 1
ATOM 644 N N . SER A 1 85 ? -5.099 6.505 15.386 1.00 98.62 85 SER A N 1
ATOM 645 C CA . SER A 1 85 ? -4.073 6.221 16.400 1.00 98.62 85 SER A CA 1
ATOM 646 C C . SER A 1 85 ? -2.657 6.621 15.970 1.00 98.62 85 SER A C 1
ATOM 648 O O . SER A 1 85 ? -1.785 6.811 16.815 1.00 98.62 85 SER A O 1
ATOM 650 N N . PHE A 1 86 ? -2.407 6.712 14.661 1.00 98.44 86 PHE A N 1
ATOM 651 C CA . PHE A 1 86 ? -1.136 7.175 14.105 1.00 98.44 86 PHE A CA 1
ATOM 652 C C . PHE A 1 86 ? -1.053 8.695 14.032 1.00 98.44 86 PHE A C 1
ATOM 654 O O . PHE A 1 86 ? 0.044 9.240 14.199 1.00 98.44 86 PHE A O 1
ATOM 661 N N . ASP A 1 87 ? -2.203 9.312 13.769 1.00 98.00 87 ASP A N 1
ATOM 662 C CA . ASP A 1 87 ? -2.372 10.737 13.525 1.00 98.00 87 ASP A CA 1
ATOM 663 C C . ASP A 1 87 ? -3.234 11.329 14.652 1.00 98.00 87 ASP A C 1
ATOM 665 O O . ASP A 1 87 ? -2.832 11.317 15.815 1.00 98.00 87 ASP A O 1
ATOM 669 N N . ASP A 1 88 ? -4.430 11.816 14.326 1.00 97.00 88 ASP A N 1
ATOM 670 C CA . ASP A 1 88 ? -5.389 12.353 15.283 1.00 97.00 88 ASP A CA 1
ATOM 671 C C . ASP A 1 88 ? -6.819 11.865 14.998 1.00 97.00 88 ASP A C 1
ATOM 673 O O . ASP A 1 88 ? -7.105 11.216 13.990 1.00 97.00 88 ASP A O 1
ATOM 677 N N . ALA A 1 89 ? -7.749 12.191 15.899 1.00 97.38 89 ALA A N 1
ATOM 678 C CA . ALA A 1 89 ? -9.141 11.749 15.823 1.00 97.38 89 ALA A CA 1
ATOM 679 C C . ALA A 1 89 ? -9.911 12.272 14.593 1.00 97.38 89 ALA A C 1
ATOM 681 O O . ALA A 1 8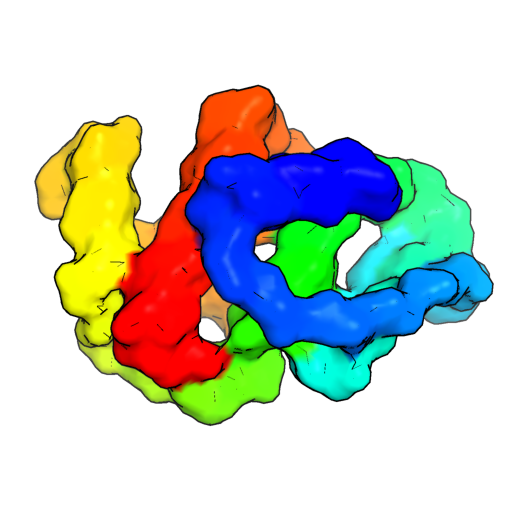9 ? -10.949 11.703 14.245 1.00 97.38 89 ALA A O 1
ATOM 682 N N . SER A 1 90 ? -9.429 13.334 13.942 1.00 97.94 90 S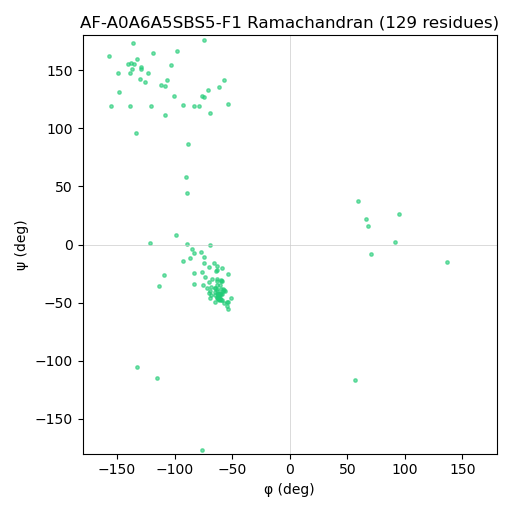ER A N 1
ATOM 683 C CA . SER A 1 90 ? -10.038 13.922 12.747 1.00 97.94 90 SER A CA 1
ATOM 684 C C . SER A 1 90 ? -9.580 13.256 11.450 1.00 97.94 90 SER A C 1
ATOM 686 O O . SER A 1 90 ? -10.214 13.459 10.415 1.00 97.94 90 SER A O 1
ATOM 688 N N . ALA A 1 91 ? -8.539 12.415 11.500 1.00 98.25 91 ALA A N 1
ATOM 689 C CA . ALA A 1 91 ? -8.015 11.738 10.325 1.00 98.25 91 ALA A CA 1
ATOM 690 C C . ALA A 1 91 ? -9.091 10.897 9.612 1.00 98.25 91 ALA A C 1
ATOM 692 O O . ALA A 1 91 ? -9.945 10.248 10.240 1.00 98.25 91 ALA A O 1
ATOM 693 N N . VAL A 1 92 ? -9.024 10.913 8.279 1.00 98.12 92 VAL A N 1
ATOM 694 C CA . VAL A 1 92 ? -9.937 10.220 7.365 1.00 98.12 92 VAL A CA 1
ATOM 695 C C . VAL A 1 92 ? -9.150 9.414 6.340 1.00 98.12 92 VAL A C 1
ATOM 697 O O . VAL A 1 92 ? -8.11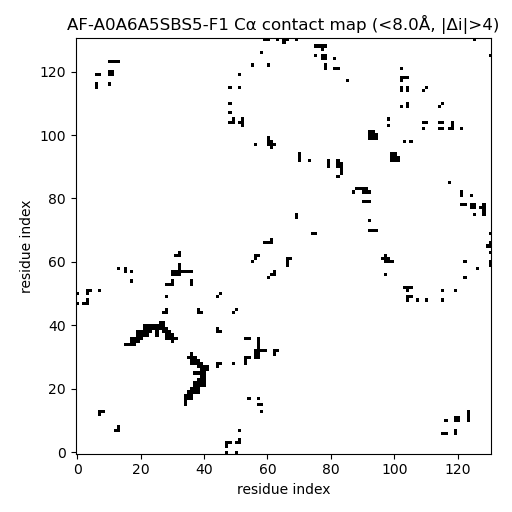5 9.860 5.847 1.00 98.12 92 VAL A O 1
ATOM 700 N N . ILE A 1 93 ? -9.664 8.233 5.994 1.00 98.56 93 ILE A N 1
ATOM 701 C CA . ILE A 1 93 ? -9.161 7.469 4.850 1.00 98.56 93 ILE A CA 1
ATOM 702 C C . ILE A 1 93 ? -9.842 8.022 3.602 1.00 98.56 93 ILE A C 1
ATOM 704 O O . ILE A 1 93 ? -11.065 7.975 3.489 1.00 98.56 93 ILE A O 1
ATOM 708 N N . SER A 1 94 ? -9.045 8.531 2.671 1.00 98.00 94 SER A N 1
ATOM 709 C CA . SER A 1 94 ? -9.503 8.986 1.360 1.00 98.00 94 SER A CA 1
ATOM 710 C C . SER A 1 94 ? -9.064 7.996 0.293 1.00 98.00 94 SER A C 1
ATOM 712 O O . SER A 1 94 ? -7.945 7.493 0.345 1.00 98.00 94 SER A O 1
ATOM 714 N N . CYS A 1 95 ? -9.910 7.741 -0.700 1.00 97.94 95 CYS A N 1
ATOM 715 C CA . CYS A 1 95 ? -9.563 6.900 -1.841 1.00 97.94 95 CYS A CA 1
ATOM 716 C C . CYS A 1 95 ? -9.742 7.661 -3.151 1.00 97.94 95 CYS A C 1
ATOM 718 O O . CYS A 1 95 ? -10.643 8.489 -3.277 1.00 97.94 95 CYS A O 1
ATOM 720 N N . GLY A 1 96 ? -8.913 7.347 -4.142 1.00 95.38 96 GLY A N 1
ATOM 721 C CA . GLY A 1 96 ? -8.973 7.975 -5.458 1.00 95.38 96 GLY A CA 1
ATOM 722 C C . GLY A 1 96 ? -8.383 7.072 -6.529 1.00 95.38 96 GLY A C 1
ATOM 723 O O . GLY A 1 96 ? -7.208 6.714 -6.469 1.00 95.38 96 GLY A O 1
ATOM 724 N N . GLY A 1 97 ? -9.204 6.703 -7.515 1.00 93.25 97 GLY A N 1
ATOM 725 C CA . GLY A 1 97 ? -8.810 5.763 -8.564 1.00 93.25 97 GLY A CA 1
ATOM 726 C C . GLY A 1 97 ? -8.344 4.436 -7.968 1.00 93.25 97 GLY A C 1
ATOM 727 O O . GLY A 1 97 ? -9.119 3.739 -7.313 1.00 93.25 97 GLY A O 1
ATOM 728 N N . SER A 1 98 ? -7.071 4.111 -8.185 1.00 96.00 98 SER A N 1
ATOM 729 C CA . SER A 1 98 ? -6.446 2.890 -7.676 1.00 96.00 98 SER A CA 1
ATOM 730 C C . SER A 1 98 ? -5.818 3.045 -6.286 1.00 96.00 98 SER A C 1
ATOM 732 O O . SER A 1 98 ? -5.264 2.083 -5.776 1.00 96.00 98 SER A O 1
ATOM 734 N N . HIS A 1 99 ? -5.887 4.221 -5.661 1.00 98.44 99 HIS A N 1
ATOM 735 C CA . HIS A 1 99 ? -5.070 4.578 -4.498 1.00 98.44 99 HIS A CA 1
ATOM 736 C C . HIS A 1 99 ? -5.896 4.895 -3.247 1.00 98.44 99 HIS A C 1
ATOM 738 O O . HIS A 1 99 ? -7.095 5.183 -3.323 1.00 98.44 99 HIS A O 1
ATOM 744 N N . PHE A 1 100 ? -5.217 4.908 -2.097 1.00 98.81 100 PHE A N 1
ATOM 745 C CA . PHE A 1 100 ? -5.733 5.454 -0.844 1.00 98.81 100 PHE A CA 1
ATOM 746 C C . PHE A 1 100 ? -4.709 6.373 -0.166 1.00 98.81 100 PHE A C 1
ATOM 748 O O . PHE A 1 100 ? -3.505 6.297 -0.421 1.00 98.81 100 PHE A O 1
ATOM 755 N N . TRP A 1 101 ? -5.206 7.228 0.721 1.00 98.69 101 TRP A N 1
ATOM 756 C CA . TRP A 1 101 ? -4.437 8.126 1.571 1.00 98.69 101 TRP A CA 1
ATOM 757 C C . TRP A 1 101 ? -5.056 8.202 2.969 1.00 98.69 101 TRP A C 1
ATOM 759 O O . TRP A 1 101 ? -6.271 8.033 3.107 1.00 98.69 101 TRP A O 1
ATOM 769 N N . PRO A 1 102 ? -4.257 8.541 3.990 1.00 98.38 102 PRO A N 1
ATOM 770 C CA . PRO A 1 102 ? -2.790 8.608 3.979 1.00 98.38 102 PRO A CA 1
ATOM 771 C C . PRO A 1 102 ? -2.147 7.207 4.003 1.00 98.38 102 PRO A C 1
ATOM 773 O O . PRO A 1 102 ? -2.836 6.194 4.092 1.00 98.38 102 PRO A O 1
ATOM 776 N N . TYR A 1 103 ? -0.813 7.153 3.913 1.00 98.75 103 TYR A N 1
ATOM 777 C CA . TYR A 1 103 ? -0.007 5.918 3.975 1.00 98.75 103 TYR A CA 1
ATOM 778 C C . TYR A 1 103 ? -0.198 4.929 2.810 1.00 98.75 103 TYR A C 1
ATOM 780 O O . TYR A 1 103 ? 0.149 3.756 2.940 1.00 98.75 103 TYR A O 1
ATOM 788 N N . GLY A 1 104 ? -0.686 5.387 1.652 1.00 98.62 104 GLY A N 1
ATOM 789 C CA . GLY A 1 104 ? -0.740 4.585 0.421 1.00 98.62 104 GLY A CA 1
ATOM 790 C C . GLY A 1 104 ? 0.613 4.395 -0.274 1.00 98.62 104 GLY A C 1
ATOM 791 O O . GLY A 1 104 ? 0.753 3.489 -1.093 1.00 98.62 104 GLY A O 1
ATOM 792 N N . LEU A 1 105 ? 1.623 5.199 0.086 1.00 98.69 105 LEU A N 1
ATOM 793 C CA . LEU A 1 105 ? 2.959 5.215 -0.526 1.00 98.69 105 LEU A CA 1
ATOM 794 C C . LEU A 1 105 ? 2.929 5.527 -2.033 1.00 98.69 105 LEU A C 1
ATOM 796 O O . LEU A 1 105 ? 3.711 4.976 -2.810 1.00 98.69 105 LEU A O 1
ATOM 800 N N . ASN A 1 106 ? 2.029 6.427 -2.423 1.00 98.25 106 ASN A N 1
ATOM 801 C CA . ASN A 1 106 ? 1.729 6.822 -3.798 1.00 98.25 106 ASN A CA 1
ATOM 802 C C . ASN A 1 106 ? 2.830 7.702 -4.411 1.00 98.25 106 ASN A C 1
ATOM 804 O O . ASN A 1 106 ? 3.043 7.681 -5.620 1.00 98.25 106 ASN A O 1
ATOM 808 N N . TYR A 1 107 ? 3.550 8.457 -3.576 1.00 97.12 107 TYR A N 1
ATOM 809 C CA . TYR A 1 107 ? 4.625 9.359 -3.995 1.00 97.12 107 TYR A CA 1
ATOM 810 C C . TYR A 1 107 ? 5.899 9.115 -3.185 1.00 97.12 107 TYR A C 1
ATOM 812 O O . TYR A 1 107 ? 5.837 8.715 -2.022 1.00 97.12 107 TYR A O 1
ATOM 820 N N . ASP A 1 108 ? 7.064 9.415 -3.765 1.00 95.94 108 ASP A N 1
ATOM 821 C CA . ASP A 1 108 ? 8.355 9.285 -3.069 1.00 95.94 108 ASP A CA 1
ATOM 822 C C . ASP A 1 108 ? 8.438 10.156 -1.808 1.00 95.94 108 ASP A C 1
ATOM 824 O O . ASP A 1 108 ? 9.041 9.750 -0.818 1.00 95.94 108 ASP A O 1
ATOM 828 N N . THR A 1 109 ? 7.761 11.307 -1.796 1.00 97.31 109 THR A N 1
ATOM 829 C CA . THR A 1 109 ? 7.657 12.197 -0.629 1.00 97.31 109 THR A CA 1
ATOM 830 C C . THR A 1 109 ? 6.892 11.587 0.547 1.00 97.31 109 THR A C 1
ATOM 832 O O . THR A 1 109 ? 7.002 12.084 1.664 1.00 97.31 109 THR A O 1
ATOM 835 N N . GLU A 1 110 ? 6.139 10.503 0.335 1.00 98.25 110 GLU A N 1
ATOM 836 C CA . GLU A 1 110 ? 5.450 9.777 1.406 1.00 98.25 110 GLU A CA 1
ATOM 837 C C . GLU A 1 110 ? 6.371 8.767 2.114 1.00 98.25 110 GLU A C 1
ATOM 839 O O . GLU A 1 110 ? 5.973 8.172 3.119 1.00 98.25 110 GLU A O 1
ATOM 844 N N . TRP A 1 111 ? 7.595 8.550 1.616 1.00 98.31 111 TRP A N 1
ATOM 845 C CA . TRP A 1 111 ? 8.515 7.572 2.185 1.00 98.31 111 TRP A CA 1
ATOM 846 C C . TRP A 1 111 ? 9.139 8.036 3.507 1.00 98.31 111 TRP A C 1
ATOM 848 O O . TRP A 1 111 ? 9.788 9.074 3.605 1.00 98.31 111 TRP A O 1
ATOM 858 N N . SER A 1 112 ? 9.016 7.181 4.516 1.00 98.62 112 SER A N 1
ATOM 859 C CA . SER A 1 112 ? 9.857 7.131 5.711 1.00 98.62 112 SER A CA 1
ATOM 860 C C . SER A 1 112 ? 9.768 5.718 6.290 1.00 98.62 112 SER A C 1
ATOM 862 O O . SER A 1 112 ? 8.820 4.994 5.983 1.00 98.62 112 SER A O 1
ATOM 864 N N . GLU A 1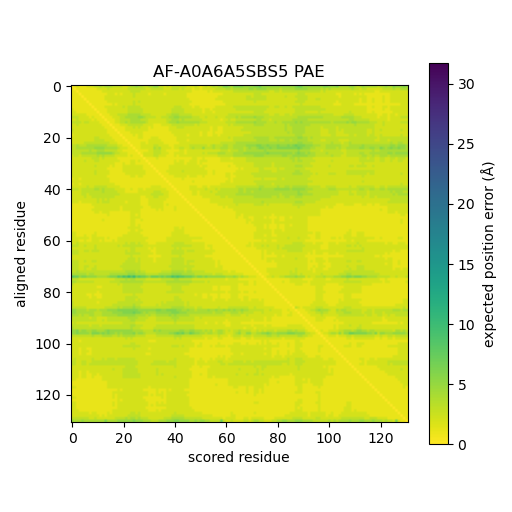 113 ? 10.704 5.311 7.150 1.00 98.44 113 GLU A N 1
ATOM 865 C CA . GLU A 1 113 ? 10.612 4.006 7.832 1.00 98.44 113 GLU A CA 1
ATOM 866 C C . GLU A 1 113 ? 9.295 3.862 8.613 1.00 98.44 113 GLU A C 1
ATOM 868 O O . GLU A 1 113 ? 8.629 2.829 8.551 1.00 98.44 113 GLU A O 1
ATOM 873 N N . THR A 1 114 ? 8.861 4.939 9.272 1.00 98.62 114 THR A N 1
ATOM 874 C CA . THR A 1 114 ? 7.577 4.991 9.979 1.00 98.62 114 THR A CA 1
ATOM 875 C C . THR A 1 114 ? 6.398 4.822 9.022 1.00 98.62 114 THR A C 1
ATOM 877 O O . THR A 1 114 ? 5.488 4.042 9.305 1.00 98.62 114 THR A O 1
ATOM 880 N N . ASN A 1 115 ? 6.399 5.514 7.880 1.00 98.81 115 ASN A N 1
ATOM 881 C CA . ASN A 1 115 ? 5.305 5.431 6.911 1.00 98.81 115 ASN A CA 1
ATOM 882 C C . ASN A 1 115 ? 5.273 4.078 6.202 1.00 98.81 115 ASN A C 1
ATOM 884 O O . ASN A 1 115 ? 4.192 3.582 5.901 1.00 98.81 115 ASN A O 1
ATOM 888 N N . ALA A 1 116 ? 6.430 3.452 5.990 1.00 98.81 116 ALA A N 1
ATOM 889 C CA . ALA A 1 116 ? 6.522 2.096 5.472 1.00 98.81 116 ALA A CA 1
ATOM 890 C C . ALA A 1 116 ? 5.856 1.094 6.434 1.00 98.81 116 ALA A C 1
ATOM 892 O O . ALA A 1 116 ? 5.031 0.278 6.023 1.00 98.81 116 ALA A O 1
ATOM 893 N N . ASP A 1 117 ? 6.136 1.188 7.734 1.00 98.81 117 ASP A N 1
ATOM 894 C CA . ASP A 1 117 ? 5.481 0.337 8.734 1.00 98.81 117 ASP A CA 1
ATOM 895 C C . ASP A 1 117 ? 3.972 0.609 8.817 1.00 98.81 117 ASP A C 1
ATOM 897 O O . ASP A 1 117 ? 3.167 -0.325 8.878 1.00 98.81 117 ASP A O 1
ATOM 901 N N . ARG A 1 118 ? 3.571 1.887 8.802 1.00 98.88 118 ARG A N 1
ATOM 902 C CA . ARG A 1 118 ? 2.158 2.294 8.824 1.00 98.88 118 ARG A CA 1
ATOM 903 C C . ARG A 1 118 ? 1.414 1.809 7.582 1.00 98.88 118 ARG A C 1
ATOM 905 O O . ARG A 1 118 ? 0.307 1.309 7.734 1.00 98.88 118 ARG A O 1
ATOM 912 N N . HIS A 1 119 ? 2.027 1.856 6.400 1.00 98.88 119 HIS A N 1
ATOM 913 C CA . HIS A 1 119 ? 1.448 1.344 5.157 1.00 98.88 119 HIS A CA 1
ATOM 914 C C . HIS A 1 119 ? 1.018 -0.119 5.286 1.00 98.88 119 HIS A C 1
ATOM 916 O O . HIS A 1 119 ? -0.146 -0.438 5.056 1.00 98.88 119 HIS A O 1
ATOM 922 N N . VAL A 1 120 ? 1.918 -1.007 5.726 1.00 98.88 120 VAL A N 1
ATOM 923 C CA . VAL A 1 120 ? 1.586 -2.436 5.866 1.00 98.88 120 VAL A CA 1
ATOM 924 C C . VAL A 1 120 ? 0.472 -2.642 6.892 1.00 98.88 120 VAL A C 1
ATOM 926 O O . VAL A 1 120 ? -0.462 -3.401 6.644 1.00 98.88 120 VAL A O 1
ATOM 929 N N . LYS A 1 121 ? 0.529 -1.938 8.029 1.00 98.88 121 LYS A N 1
ATOM 930 C CA . LYS A 1 121 ? -0.513 -2.025 9.065 1.00 98.88 121 LYS A CA 1
ATOM 931 C C . LYS A 1 121 ? -1.870 -1.527 8.556 1.00 98.88 121 LYS A C 1
ATOM 933 O O . LYS A 1 121 ? -2.890 -2.132 8.877 1.00 98.88 121 LYS A O 1
ATOM 938 N N . MET A 1 122 ? -1.886 -0.466 7.749 1.00 98.88 122 MET A N 1
ATOM 939 C CA . MET A 1 122 ? -3.096 0.048 7.106 1.00 98.88 122 MET A CA 1
ATOM 940 C C . MET A 1 122 ? -3.670 -0.963 6.116 1.00 98.88 122 MET A C 1
ATOM 942 O O . MET A 1 122 ? -4.845 -1.297 6.224 1.00 98.88 122 MET A O 1
ATOM 946 N N . VAL A 1 123 ? -2.847 -1.516 5.217 1.00 98.88 123 VAL A N 1
ATOM 947 C CA . VAL A 1 123 ? -3.276 -2.553 4.261 1.00 98.88 123 VAL A CA 1
ATOM 948 C C . VAL A 1 123 ? -3.819 -3.781 5.001 1.00 98.88 123 VAL A C 1
ATOM 950 O O . VAL A 1 123 ? -4.886 -4.281 4.659 1.00 98.88 123 VAL A O 1
ATOM 953 N N . GLN A 1 124 ? -3.158 -4.221 6.076 1.00 98.81 124 GLN A N 1
ATOM 954 C CA . GLN A 1 124 ? -3.638 -5.310 6.932 1.00 98.81 124 GLN A CA 1
ATOM 955 C C . GLN A 1 124 ? -5.009 -5.018 7.559 1.00 98.81 124 GLN A C 1
ATOM 957 O O . GLN A 1 124 ? -5.853 -5.910 7.644 1.00 98.81 124 GLN A O 1
ATOM 962 N N . ALA A 1 125 ? -5.228 -3.798 8.048 1.00 98.81 125 ALA A N 1
ATOM 963 C CA . ALA A 1 125 ? -6.508 -3.406 8.626 1.00 98.81 125 ALA A CA 1
ATOM 964 C C . ALA A 1 125 ? -7.604 -3.319 7.551 1.00 98.81 125 ALA A C 1
ATOM 966 O O . ALA A 1 125 ? -8.708 -3.812 7.751 1.00 98.81 125 ALA A O 1
ATOM 967 N N . MET A 1 126 ? -7.281 -2.804 6.363 1.00 98.75 126 MET A N 1
ATOM 968 C CA . MET A 1 126 ? -8.209 -2.803 5.229 1.00 98.75 126 MET A CA 1
ATOM 969 C C . MET A 1 126 ? -8.615 -4.227 4.824 1.00 98.75 126 MET A C 1
ATOM 971 O O . MET A 1 126 ? -9.799 -4.483 4.618 1.00 98.75 126 MET A O 1
ATOM 975 N N . LEU A 1 127 ? -7.670 -5.175 4.796 1.00 98.62 127 LEU A N 1
ATOM 976 C CA . LEU A 1 127 ? -7.966 -6.598 4.572 1.00 98.62 127 LEU A CA 1
ATOM 977 C C . LEU A 1 127 ? -8.898 -7.165 5.655 1.00 98.62 127 LEU A C 1
ATOM 979 O O . LEU A 1 127 ? -9.859 -7.862 5.342 1.00 98.62 127 LEU A O 1
ATOM 983 N N . LYS A 1 128 ? -8.672 -6.825 6.932 1.00 98.56 128 LYS A N 1
ATOM 984 C CA . LYS A 1 128 ? -9.557 -7.228 8.044 1.00 98.56 128 LYS A CA 1
ATOM 985 C C . LYS A 1 128 ? -10.965 -6.645 7.933 1.00 98.56 128 LYS A C 1
ATOM 987 O O . LYS A 1 128 ? -11.919 -7.275 8.383 1.00 98.56 128 LYS A O 1
ATOM 992 N N . ASP A 1 129 ? -11.098 -5.471 7.326 1.00 98.38 129 ASP A N 1
ATOM 993 C CA . ASP A 1 129 ? -12.389 -4.838 7.063 1.00 98.38 129 ASP A CA 1
ATOM 994 C C . ASP A 1 129 ? -13.132 -5.457 5.870 1.00 98.38 129 ASP A C 1
ATOM 996 O O . ASP A 1 129 ? -14.300 -5.128 5.652 1.00 98.38 129 ASP A O 1
ATOM 1000 N N . GLY A 1 130 ? -12.497 -6.379 5.143 1.00 96.88 130 GLY A N 1
ATOM 1001 C CA . GLY A 1 130 ? -13.085 -7.104 4.022 1.00 96.88 130 GLY A CA 1
ATOM 1002 C C . GLY A 1 130 ? -12.789 -6.492 2.655 1.00 96.88 130 GLY A C 1
ATOM 1003 O O . GLY A 1 130 ? -13.613 -6.660 1.759 1.00 96.88 130 GLY A O 1
ATOM 1004 N N . MET A 1 131 ? -11.671 -5.765 2.510 1.00 95.00 131 MET A N 1
ATOM 1005 C CA . MET A 1 131 ? -11.074 -5.420 1.206 1.00 95.00 131 MET A CA 1
ATOM 1006 C C . MET A 1 131 ? -10.671 -6.671 0.418 1.00 95.00 131 MET A C 1
ATOM 1008 O O . MET A 1 131 ? -10.861 -6.650 -0.826 1.00 95.00 131 MET A O 1
#

Solvent-accessible surface area (backbone atoms only — not comparable to full-atom values): 7170 Å² total; per-residue (Å²): 94,71,68,30,50,54,51,39,64,71,55,31,89,81,83,77,77,70,50,78,48,85,40,68,88,39,81,40,66,51,47,34,56,89,15,44,36,36,34,19,64,45,66,85,46,74,37,55,57,43,42,42,33,38,50,42,19,32,68,16,49,53,61,33,70,43,31,54,52,41,53,75,67,60,66,44,79,47,29,43,60,50,50,24,71,76,67,40,89,82,58,68,78,45,65,55,87,56,46,49,34,79,55,40,45,87,47,80,89,55,67,44,76,69,38,54,56,47,23,36,41,42,53,42,22,37,52,74,56,59,56

pLDDT: mean 97.87, std 1.08, range [93.25, 98.88]

Nearest PDB structures (foldseek):
  5y31-assembly2_C  TM=3.494E-01  e=8.876E-02  Homo sapiens
  5y2z-assembly4_G  TM=3.503E-01  e=2.383E-01  Homo sapiens
  5y2z-assembly2_C  TM=3.413E-01  e=2.526E-01  Homo sapiens
  8exr-assembly1_A  TM=4.092E-01  e=1.019E+00  Staphylococcus aureus

Radius of gyration: 13.98 Å; Cα contacts (8 Å, |Δi|>4): 206; chains: 1; bounding box: 34×29×38 Å

Organism: NCBI:tx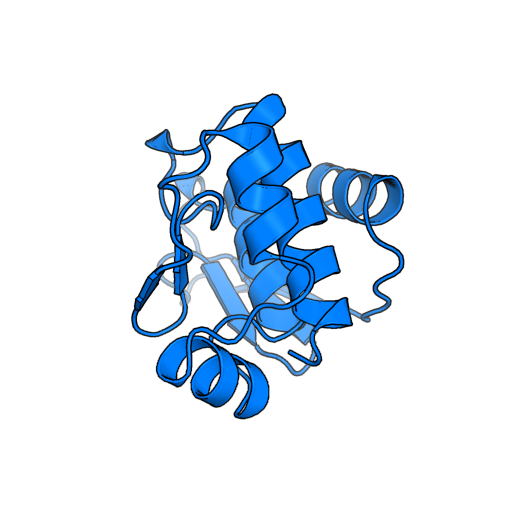id706981

Foldseek 3Di:
DVVLVVLLVVQAPDDDAADEEEDQPDPAWAAALNRYTYGHPDCVNVDSLNVNLRVLRVLPQLHDPLNVVCQVVQPLPQLLVLQCVVPNPPDGWHHDRRAIDDLSSPDPVSDDPVSSNNNSNNSRSSVVSPD